Protein AF-A0A520HGU7-F1 (afdb_monomer_lite)

Radius of gyration: 23.78 Å; chains: 1; bounding box: 58×28×54 Å

Sequence (76 aa):
MLKLLKRLALGLAVLFLLFLLLNWIFPAPDKVQYSLVITDDKNEVINAYLTPDQKWRMKTELNEISPLLRKTIVAK

Foldseek 3Di:
DVVVVVVVVVVVVVVVVVVVVVCVVDPDPPDDDAWDFDADPVRHTPDTGADPVRDHHHDDDPVNDDPVVNVVVVVD

Secondary structure (DSSP, 8-state):
-HHHHHHHHHHHHHHHHHHHHHHHHS------PPPPEEE-TT--EEEE---TTS-------TTTS-HHHHHHHHT-

Structure (mmCIF, N/CA/C/O backbone):
data_AF-A0A520HGU7-F1
#
_entry.id   AF-A0A520HGU7-F1
#
loop_
_atom_site.group_PDB
_atom_site.id
_atom_site.type_symbol
_atom_site.label_atom_id
_atom_site.label_alt_id
_atom_site.label_comp_id
_atom_site.label_asym_id
_atom_site.label_entity_id
_atom_site.label_seq_id
_atom_site.pdbx_PDB_ins_code
_atom_site.Cartn_x
_atom_site.Cartn_y
_atom_site.Cartn_z
_atom_site.occupancy
_atom_site.B_iso_or_equiv
_atom_site.auth_seq_id
_atom_site.auth_comp_id
_atom_site.auth_asym_id
_atom_site.auth_atom_id
_atom_site.pdbx_PDB_model_num
ATOM 1 N N . MET A 1 1 ? 30.266 7.021 -32.974 1.00 65.06 1 MET A N 1
ATOM 2 C CA . MET A 1 1 ? 29.197 7.787 -32.295 1.00 65.06 1 MET A CA 1
ATOM 3 C C . MET A 1 1 ? 27.817 7.123 -32.427 1.00 65.06 1 MET A C 1
ATOM 5 O O . MET A 1 1 ? 27.281 6.696 -31.414 1.00 65.06 1 MET A O 1
ATOM 9 N N . LEU A 1 2 ? 27.286 6.894 -33.641 1.00 78.38 2 LEU A N 1
ATOM 10 C CA . LEU A 1 2 ? 25.942 6.306 -33.857 1.00 78.38 2 LEU A CA 1
ATOM 11 C C . LEU A 1 2 ? 25.701 4.929 -33.196 1.00 78.38 2 LEU A C 1
ATOM 13 O O . LEU A 1 2 ? 24.622 4.663 -32.676 1.00 78.38 2 LEU A O 1
ATOM 17 N N . LYS A 1 3 ? 26.705 4.039 -33.200 1.00 81.44 3 LYS A N 1
ATOM 18 C CA . LYS A 1 3 ? 26.603 2.698 -32.587 1.00 81.44 3 LYS A CA 1
ATOM 19 C C . LYS A 1 3 ? 26.460 2.754 -31.059 1.00 81.44 3 LYS A C 1
ATOM 21 O O . LYS A 1 3 ? 25.796 1.898 -30.488 1.00 81.44 3 LYS A O 1
ATOM 26 N N . LEU A 1 4 ? 27.057 3.759 -30.415 1.00 83.50 4 LEU A N 1
ATOM 27 C CA . LEU A 1 4 ? 26.949 3.974 -28.970 1.00 83.50 4 LEU A CA 1
ATOM 28 C C . LEU A 1 4 ? 25.552 4.495 -28.610 1.00 83.50 4 LEU A C 1
ATOM 30 O O . LEU A 1 4 ? 24.931 3.993 -27.681 1.00 83.50 4 LEU A O 1
ATOM 34 N N . LEU A 1 5 ? 25.025 5.418 -29.421 1.00 85.94 5 LEU A N 1
ATOM 35 C CA . LEU A 1 5 ? 23.676 5.962 -29.265 1.00 85.94 5 LEU A CA 1
ATOM 36 C C . LEU A 1 5 ? 22.599 4.871 -29.389 1.00 85.94 5 LEU A C 1
ATOM 38 O O . LEU A 1 5 ? 21.690 4.805 -28.570 1.00 85.94 5 LEU A O 1
ATOM 42 N N . LYS A 1 6 ? 22.743 3.953 -30.357 1.00 87.94 6 LYS A N 1
ATOM 43 C CA . LYS A 1 6 ? 21.840 2.797 -30.512 1.00 87.94 6 LYS A CA 1
ATOM 44 C C . LYS A 1 6 ? 21.895 1.837 -29.319 1.00 87.94 6 LYS A C 1
ATOM 46 O O . LYS A 1 6 ? 20.860 1.325 -28.911 1.00 87.94 6 LYS A O 1
ATOM 51 N N . ARG A 1 7 ? 23.084 1.601 -28.750 1.00 88.12 7 ARG A N 1
ATOM 52 C CA . ARG A 1 7 ? 23.248 0.760 -27.549 1.00 88.12 7 ARG A CA 1
ATOM 53 C C . ARG A 1 7 ? 22.620 1.404 -26.313 1.00 88.12 7 ARG A C 1
ATOM 55 O O . ARG A 1 7 ? 21.968 0.703 -25.551 1.00 88.12 7 ARG A O 1
ATOM 62 N N . LEU A 1 8 ? 22.767 2.719 -26.150 1.00 92.12 8 LEU A N 1
ATOM 63 C CA . LEU A 1 8 ? 22.125 3.473 -25.069 1.00 92.12 8 LEU A CA 1
ATOM 64 C C . LEU A 1 8 ? 20.599 3.462 -25.196 1.00 92.12 8 LEU A C 1
ATOM 66 O O . LEU A 1 8 ? 19.915 3.172 -24.220 1.00 92.12 8 LEU A O 1
ATOM 70 N N . ALA A 1 9 ? 20.071 3.701 -26.399 1.00 92.81 9 ALA A N 1
ATOM 71 C CA . ALA A 1 9 ? 18.634 3.637 -26.657 1.00 92.81 9 ALA A CA 1
ATOM 72 C C . ALA A 1 9 ? 18.061 2.237 -26.382 1.00 92.81 9 ALA A C 1
ATOM 74 O O . ALA A 1 9 ? 17.013 2.116 -25.754 1.00 92.81 9 ALA A O 1
ATOM 75 N N . LEU A 1 10 ? 18.774 1.179 -26.789 1.00 94.44 10 LEU A N 1
ATOM 76 C CA . LEU A 1 10 ? 18.377 -0.196 -26.491 1.00 94.44 10 LEU A CA 1
ATOM 77 C C . LEU A 1 10 ? 18.417 -0.485 -24.983 1.00 94.44 10 LEU A C 1
ATOM 79 O O . LEU A 1 10 ? 17.493 -1.098 -24.461 1.00 94.44 10 LEU A O 1
ATOM 83 N N . GLY A 1 11 ? 19.446 -0.009 -24.277 1.00 95.00 11 GLY A N 1
ATOM 84 C CA . GLY A 1 11 ? 19.544 -0.136 -22.822 1.00 95.00 11 GLY A CA 1
ATOM 85 C C . GLY A 1 11 ? 18.386 0.547 -22.092 1.00 95.00 11 GLY A C 1
ATOM 86 O O . GLY A 1 11 ? 17.775 -0.065 -21.220 1.00 95.00 11 GLY A O 1
ATOM 87 N N . LEU A 1 12 ? 18.028 1.774 -22.490 1.00 95.31 12 LEU A N 1
ATOM 88 C CA . LEU A 1 12 ? 16.863 2.475 -21.942 1.00 95.31 12 LEU A CA 1
ATOM 89 C C . LEU A 1 12 ? 15.554 1.742 -22.243 1.00 95.31 12 LEU A C 1
ATOM 91 O O . LEU A 1 12 ? 14.710 1.627 -21.360 1.00 95.31 12 LEU A O 1
ATOM 95 N N . ALA A 1 13 ? 15.386 1.234 -23.466 1.00 95.69 13 ALA A N 1
ATOM 96 C CA . ALA A 1 13 ? 14.186 0.497 -23.848 1.00 95.69 13 ALA A CA 1
ATOM 97 C C . ALA A 1 13 ? 14.019 -0.782 -23.015 1.00 95.69 13 ALA A C 1
ATOM 99 O O . ALA A 1 13 ? 12.925 -1.059 -22.528 1.00 95.69 13 ALA A O 1
ATOM 100 N N . VAL A 1 14 ? 15.107 -1.528 -22.795 1.00 95.88 14 VAL A N 1
ATOM 101 C CA . VAL A 1 1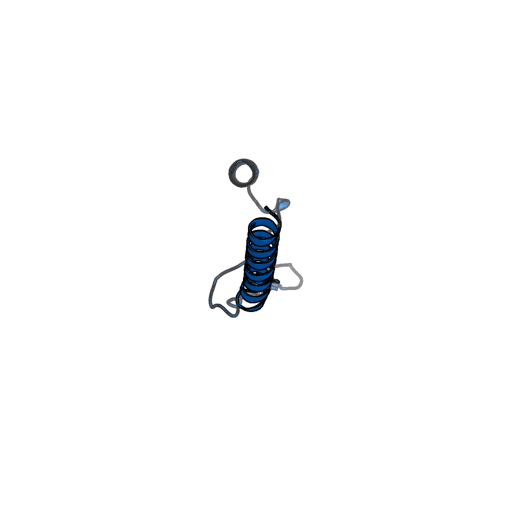4 ? 15.104 -2.723 -21.940 1.00 95.88 14 VAL A CA 1
ATOM 102 C C . VAL A 1 14 ? 14.800 -2.358 -20.489 1.00 95.88 14 VAL A C 1
ATOM 104 O O . VAL A 1 14 ? 13.976 -3.018 -19.863 1.00 95.88 14 VAL A O 1
ATOM 107 N N . LEU A 1 15 ? 15.411 -1.295 -19.961 1.00 94.69 15 LEU A N 1
ATOM 108 C CA . LEU A 1 15 ? 15.162 -0.837 -18.594 1.00 94.69 15 LEU A CA 1
ATOM 109 C C . LEU A 1 15 ? 13.699 -0.417 -18.392 1.00 94.69 15 LEU A C 1
ATOM 111 O O . LEU A 1 15 ? 13.090 -0.753 -17.379 1.00 94.69 15 LEU A O 1
ATOM 115 N N . PHE A 1 16 ? 13.120 0.276 -19.372 1.00 95.12 16 PHE A N 1
ATOM 116 C CA . PHE A 1 16 ? 11.718 0.678 -19.347 1.00 95.12 16 PHE A CA 1
ATOM 117 C C . PHE A 1 16 ? 10.770 -0.527 -19.417 1.00 95.12 16 PHE A C 1
ATOM 119 O O . PHE A 1 16 ? 9.807 -0.600 -18.654 1.00 95.12 16 PHE A O 1
ATOM 126 N N . LEU A 1 17 ? 11.068 -1.513 -20.273 1.00 95.31 17 LEU A N 1
ATOM 127 C CA . LEU A 1 17 ? 10.314 -2.768 -20.309 1.00 95.31 17 LEU A CA 1
ATOM 128 C C . LEU A 1 17 ? 10.387 -3.510 -18.971 1.00 95.31 17 LEU A C 1
ATOM 130 O O . LEU A 1 17 ? 9.375 -4.019 -18.496 1.00 95.31 17 LEU A O 1
ATOM 134 N N . LEU A 1 18 ? 11.573 -3.557 -18.360 1.00 94.38 18 LEU A N 1
ATOM 135 C CA . LEU A 1 18 ? 11.784 -4.190 -17.062 1.00 94.38 18 LEU A CA 1
ATOM 136 C C . LEU A 1 18 ? 10.962 -3.497 -15.967 1.00 94.38 18 LEU A C 1
ATOM 138 O O . LEU A 1 18 ? 10.333 -4.173 -15.159 1.00 94.38 18 LEU A O 1
ATOM 142 N N . PHE A 1 19 ? 10.930 -2.162 -15.964 1.00 91.69 19 PHE A N 1
ATOM 143 C CA . PHE A 1 19 ? 10.122 -1.373 -15.033 1.00 91.69 19 PHE A CA 1
ATOM 144 C C . PHE A 1 19 ? 8.628 -1.706 -15.148 1.00 91.69 19 PHE A C 1
ATOM 146 O O . PHE A 1 19 ? 7.973 -1.950 -14.136 1.00 91.69 19 PHE A O 1
ATOM 153 N N . LEU A 1 20 ? 8.100 -1.783 -16.373 1.00 91.06 20 LEU A N 1
ATOM 154 C CA . LEU A 1 20 ? 6.703 -2.157 -16.618 1.00 91.06 20 LEU A CA 1
ATOM 155 C C . LEU A 1 20 ? 6.396 -3.586 -16.158 1.00 91.06 20 LEU A C 1
ATOM 157 O O . LEU A 1 20 ? 5.377 -3.817 -15.509 1.00 91.06 20 LEU A O 1
ATOM 161 N N . LEU A 1 21 ? 7.288 -4.534 -16.456 1.00 93.00 21 LEU A N 1
ATOM 162 C CA . LEU A 1 21 ? 7.175 -5.919 -15.999 1.00 93.00 21 LEU A CA 1
ATOM 163 C C . LEU A 1 21 ? 7.142 -6.003 -14.474 1.00 93.00 21 LEU A C 1
ATOM 165 O O . LEU A 1 21 ? 6.297 -6.694 -13.914 1.00 93.00 21 LEU A O 1
ATOM 169 N N . LEU A 1 22 ? 8.031 -5.275 -13.799 1.00 88.31 22 LEU A N 1
ATOM 170 C CA . LEU A 1 22 ? 8.104 -5.280 -12.345 1.00 88.31 22 LEU A CA 1
ATOM 171 C C . LEU A 1 22 ? 6.852 -4.659 -11.716 1.00 88.31 22 LEU A C 1
ATOM 173 O O . LEU A 1 22 ? 6.323 -5.215 -10.760 1.00 88.31 22 LEU A O 1
ATOM 177 N N . ASN A 1 23 ? 6.338 -3.568 -12.287 1.00 86.12 23 ASN A N 1
ATOM 178 C CA . ASN A 1 23 ? 5.083 -2.952 -11.854 1.00 86.12 23 ASN A CA 1
ATOM 179 C C . ASN A 1 23 ? 3.876 -3.892 -12.030 1.00 86.12 23 ASN A C 1
ATOM 181 O O . ASN A 1 23 ? 2.928 -3.832 -11.254 1.00 86.12 23 ASN A O 1
ATOM 185 N N . TRP A 1 24 ? 3.907 -4.776 -13.032 1.00 83.69 24 TRP A N 1
ATOM 186 C CA . TRP A 1 24 ? 2.861 -5.781 -13.225 1.00 83.69 24 TRP A CA 1
ATOM 187 C C . TRP A 1 24 ? 3.002 -6.981 -12.275 1.00 83.69 24 TRP A C 1
ATOM 189 O O . TRP A 1 24 ? 1.999 -7.470 -11.763 1.00 83.69 24 TRP A O 1
ATOM 199 N N . ILE A 1 25 ? 4.227 -7.444 -12.006 1.00 87.44 25 ILE A N 1
ATOM 200 C CA . ILE A 1 25 ? 4.487 -8.544 -11.057 1.00 87.44 25 ILE A CA 1
ATOM 201 C C . ILE A 1 25 ? 4.200 -8.106 -9.613 1.00 87.44 25 ILE A C 1
ATOM 203 O O . ILE A 1 25 ? 3.731 -8.907 -8.806 1.00 87.44 25 ILE A O 1
ATOM 207 N N . PHE A 1 26 ? 4.448 -6.836 -9.294 1.00 80.69 26 PHE A N 1
ATOM 208 C CA . PHE A 1 26 ? 4.203 -6.240 -7.984 1.00 80.69 26 PHE A CA 1
ATOM 209 C C . PHE A 1 26 ? 3.161 -5.121 -8.089 1.00 80.69 26 PHE A C 1
ATOM 211 O O . PHE A 1 26 ? 3.512 -3.947 -7.947 1.00 80.69 26 PHE A O 1
ATOM 218 N N . PRO A 1 27 ? 1.879 -5.455 -8.330 1.00 75.31 27 PRO A N 1
ATOM 219 C CA . PRO A 1 27 ? 0.834 -4.448 -8.306 1.00 75.31 27 PRO A CA 1
ATOM 220 C C . PRO A 1 27 ? 0.774 -3.838 -6.903 1.00 75.31 27 PRO A C 1
ATOM 222 O O . PRO A 1 27 ? 0.768 -4.555 -5.896 1.00 75.31 27 PRO A O 1
ATOM 225 N N . ALA A 1 28 ? 0.748 -2.507 -6.826 1.00 63.97 28 ALA A N 1
ATOM 226 C CA . ALA A 1 28 ? 0.537 -1.821 -5.560 1.00 63.97 28 ALA A CA 1
ATOM 227 C C . ALA A 1 28 ? -0.796 -2.298 -4.949 1.00 63.97 28 ALA A C 1
ATOM 229 O O . ALA A 1 28 ? -1.785 -2.417 -5.676 1.00 63.97 28 ALA A O 1
ATOM 230 N N . PRO A 1 29 ? -0.850 -2.615 -3.643 1.00 66.31 29 PRO A N 1
ATOM 231 C CA . PRO A 1 29 ? -2.071 -3.107 -3.021 1.00 66.31 29 PRO A CA 1
ATOM 232 C C . PRO A 1 29 ? -3.156 -2.023 -3.077 1.00 66.31 29 PRO A C 1
ATOM 234 O O . PRO A 1 29 ? -3.127 -1.062 -2.315 1.00 66.31 29 PRO A O 1
ATOM 237 N N . ASP A 1 30 ? -4.112 -2.200 -3.991 1.00 60.50 30 ASP A N 1
ATOM 238 C CA . ASP A 1 30 ? -5.096 -1.181 -4.381 1.00 60.50 30 ASP A CA 1
ATOM 239 C C . ASP A 1 30 ? -6.058 -0.776 -3.255 1.00 60.50 30 ASP A C 1
ATOM 241 O O . ASP A 1 30 ? -6.658 0.298 -3.299 1.00 60.50 30 ASP A O 1
ATOM 245 N N . LYS A 1 31 ? -6.280 -1.637 -2.252 1.00 58.44 31 LYS A N 1
ATOM 246 C CA . LYS A 1 31 ? -7.313 -1.410 -1.230 1.00 58.44 31 LYS A CA 1
ATOM 247 C C . LYS A 1 31 ? -6.870 -1.956 0.116 1.00 58.44 31 LYS A C 1
ATOM 249 O O . LYS A 1 31 ? -6.785 -3.169 0.308 1.00 58.44 31 LYS A O 1
ATOM 254 N N . VAL A 1 32 ? -6.639 -1.059 1.073 1.00 58.56 32 VAL A N 1
ATOM 255 C CA . VAL A 1 32 ? -6.580 -1.438 2.487 1.00 58.56 32 VAL A CA 1
ATOM 256 C C . VAL A 1 32 ? -7.983 -1.899 2.870 1.00 58.56 32 VAL A C 1
ATOM 258 O O . VAL A 1 32 ? -8.902 -1.093 2.989 1.00 58.56 32 VAL A O 1
ATOM 261 N N . GLN A 1 33 ? -8.172 -3.211 2.981 1.00 55.16 33 GLN A N 1
ATOM 262 C CA . GLN A 1 33 ? -9.437 -3.773 3.437 1.00 55.16 33 GLN A CA 1
ATOM 263 C C . GLN A 1 33 ? -9.571 -3.473 4.930 1.00 55.16 33 GLN A C 1
ATOM 265 O O . GLN A 1 33 ? -8.647 -3.740 5.700 1.00 55.16 33 GLN A O 1
ATOM 270 N N . TYR A 1 34 ? -10.688 -2.868 5.324 1.00 57.81 34 TYR A N 1
ATOM 271 C CA . TYR A 1 34 ? -11.004 -2.597 6.723 1.00 57.81 34 TYR A CA 1
ATOM 272 C C . TYR A 1 34 ? -11.765 -3.778 7.323 1.00 57.81 34 TYR A C 1
ATOM 274 O O . TYR A 1 34 ? -12.479 -4.492 6.617 1.00 57.81 34 TYR A O 1
ATOM 282 N N . SER A 1 35 ? -11.597 -3.986 8.626 1.00 56.59 35 SER A N 1
ATOM 283 C CA . SER A 1 35 ? -12.382 -4.951 9.389 1.00 56.59 35 SER A CA 1
ATOM 284 C C . SER A 1 35 ? -13.868 -4.605 9.295 1.00 56.59 35 SER A C 1
ATOM 286 O O . SER A 1 35 ? -14.244 -3.441 9.442 1.00 56.59 35 SER A O 1
ATOM 288 N N . LEU A 1 36 ? -14.713 -5.615 9.074 1.00 62.91 36 LEU A N 1
ATOM 289 C CA . LEU A 1 36 ? -16.162 -5.452 9.155 1.00 62.91 36 LEU A CA 1
ATOM 290 C C . LEU A 1 36 ? -16.533 -5.240 10.628 1.00 62.91 36 LEU A C 1
ATOM 292 O O . LEU A 1 36 ? -16.317 -6.133 11.450 1.00 62.91 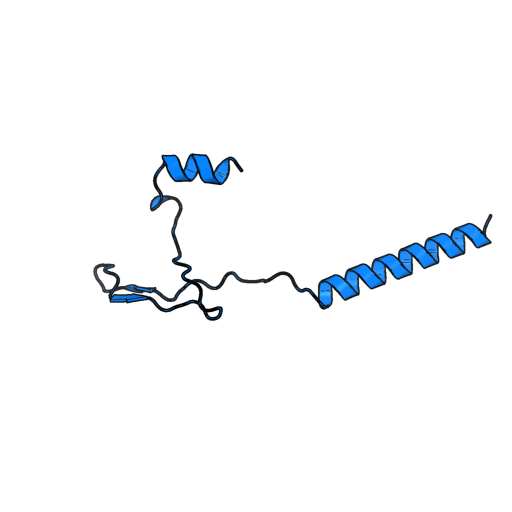36 LEU A O 1
ATOM 296 N N . VAL A 1 37 ? -17.072 -4.067 10.950 1.00 64.81 37 VAL A N 1
ATOM 297 C CA . VAL A 1 37 ? -17.606 -3.744 12.278 1.00 64.81 37 VAL A CA 1
ATOM 298 C C . VAL A 1 37 ? -19.124 -3.675 12.153 1.00 64.81 37 VAL A C 1
ATOM 300 O O . VAL A 1 37 ? -19.640 -2.892 11.361 1.00 64.81 37 VAL A O 1
ATOM 303 N N . ILE A 1 38 ? -19.831 -4.531 12.890 1.00 67.31 38 ILE A N 1
ATOM 304 C CA . ILE A 1 38 ? -21.294 -4.549 12.969 1.00 67.31 38 ILE A CA 1
ATOM 305 C C . ILE A 1 38 ? -21.701 -3.719 14.187 1.00 67.31 38 ILE A C 1
ATOM 307 O O . ILE A 1 38 ? -21.317 -4.053 15.312 1.00 67.31 38 ILE A O 1
ATOM 311 N N . THR A 1 39 ? -22.469 -2.656 13.959 1.00 70.81 39 THR A N 1
ATOM 312 C CA . THR A 1 39 ? -23.008 -1.762 14.994 1.00 70.81 39 THR A CA 1
ATOM 313 C C . THR A 1 39 ? -24.523 -1.910 15.139 1.00 70.81 39 THR A C 1
ATOM 315 O O . THR A 1 39 ? -25.213 -2.180 14.157 1.00 70.81 39 THR A O 1
ATOM 318 N N . ASP A 1 4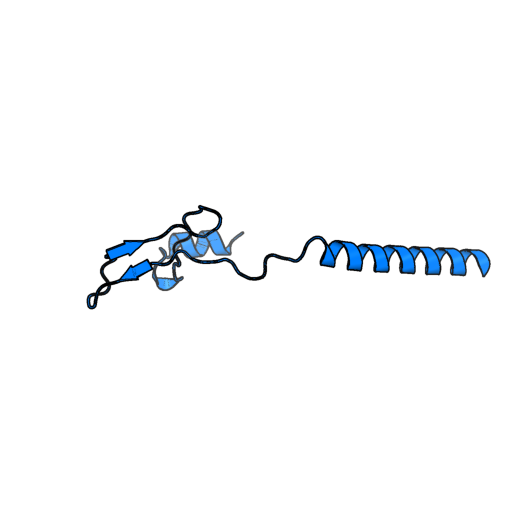0 ? -25.026 -1.740 16.363 1.00 65.88 40 ASP A N 1
ATOM 319 C CA . ASP A 1 40 ? -26.461 -1.683 16.684 1.00 65.88 40 ASP A CA 1
ATOM 320 C C . ASP A 1 40 ? -27.095 -0.339 16.264 1.00 65.88 40 ASP A C 1
ATOM 322 O O . ASP A 1 40 ? -26.387 0.607 15.909 1.00 65.88 40 ASP A O 1
ATOM 326 N N . ASP A 1 41 ? -28.420 -0.213 16.366 1.00 72.44 41 ASP A N 1
ATOM 327 C CA . ASP A 1 41 ? -29.182 1.023 16.121 1.00 72.44 41 ASP A CA 1
ATOM 328 C C . ASP A 1 41 ? -28.720 2.219 16.983 1.00 72.44 41 ASP A C 1
ATOM 330 O O . ASP A 1 41 ? -28.848 3.380 16.587 1.00 72.44 41 ASP A O 1
ATOM 334 N N . LYS A 1 42 ? -28.100 1.926 18.130 1.00 71.44 42 LYS A N 1
ATOM 335 C CA . LYS A 1 42 ? -27.476 2.868 19.069 1.00 71.44 42 LYS A CA 1
ATOM 336 C C . LYS A 1 42 ? -25.993 3.132 18.800 1.00 71.44 42 LYS A C 1
ATOM 338 O O . LYS A 1 42 ? -25.355 3.813 19.596 1.00 71.44 42 LYS A O 1
ATOM 343 N N . ASN A 1 43 ? -25.442 2.637 17.689 1.00 57.34 43 ASN A N 1
ATOM 344 C CA . ASN A 1 43 ? -24.014 2.684 17.344 1.00 57.34 43 ASN A CA 1
ATOM 345 C C . ASN A 1 43 ? -23.083 1.928 18.317 1.00 57.34 43 ASN A C 1
ATOM 347 O O . ASN A 1 43 ? -21.873 2.150 18.313 1.00 57.34 43 ASN A O 1
ATOM 351 N N . GLU A 1 44 ? -23.606 1.007 19.129 1.00 65.19 44 GLU A N 1
ATOM 352 C CA . GLU A 1 44 ? -22.771 0.131 19.957 1.00 65.19 44 GLU A CA 1
ATOM 353 C C . GLU A 1 44 ? -22.183 -1.006 19.109 1.00 65.19 44 GLU A C 1
ATOM 355 O O . GLU A 1 44 ? -22.864 -1.582 18.260 1.00 65.19 44 GLU A O 1
ATOM 360 N N . VAL A 1 45 ? -20.900 -1.32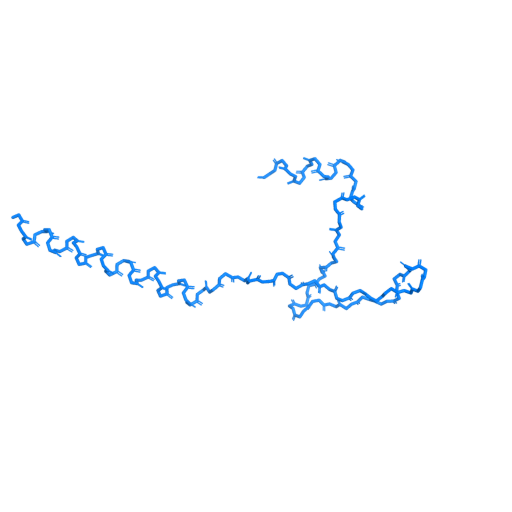5 19.306 1.00 65.12 45 VAL A N 1
ATOM 361 C CA . VAL A 1 45 ? -20.209 -2.375 18.542 1.00 65.12 45 VAL A CA 1
ATOM 362 C C . VAL A 1 45 ? -20.676 -3.747 19.025 1.00 65.12 45 VAL A C 1
ATOM 364 O O . VAL A 1 45 ? -20.336 -4.164 20.128 1.00 65.12 45 VAL A O 1
ATOM 367 N N . ILE A 1 46 ? -21.417 -4.464 18.177 1.00 63.69 46 ILE A N 1
ATOM 368 C CA . ILE A 1 46 ? -21.923 -5.811 18.476 1.00 63.69 46 ILE A CA 1
ATOM 369 C C . ILE A 1 46 ? -20.850 -6.857 18.170 1.00 63.69 46 ILE A C 1
ATOM 371 O O . ILE A 1 46 ? -20.629 -7.770 18.958 1.00 63.69 46 ILE A O 1
ATOM 375 N N . ASN A 1 47 ? -20.193 -6.752 17.010 1.00 59.16 47 ASN A N 1
ATOM 376 C CA . ASN A 1 47 ? -19.183 -7.713 16.563 1.00 59.16 47 ASN A CA 1
ATOM 377 C C . ASN A 1 47 ? -18.189 -7.074 15.589 1.00 59.16 47 ASN A C 1
ATOM 379 O O . ASN A 1 47 ? -18.569 -6.285 14.725 1.00 59.16 47 ASN A O 1
ATOM 383 N N . ALA A 1 48 ? -16.918 -7.468 15.685 1.00 64.50 48 ALA A N 1
ATOM 384 C CA . ALA A 1 48 ? -15.861 -7.058 14.767 1.00 64.50 48 ALA A CA 1
ATOM 385 C C . ALA A 1 48 ? -15.158 -8.291 14.188 1.00 64.50 48 ALA A C 1
ATOM 387 O O . ALA A 1 48 ? -14.775 -9.199 14.924 1.00 64.50 48 ALA A O 1
ATOM 388 N N . TYR A 1 49 ? -14.973 -8.310 12.870 1.00 63.25 49 TYR A N 1
ATOM 389 C CA . TYR A 1 49 ? -14.285 -9.392 12.169 1.00 63.25 49 TYR A CA 1
ATOM 390 C C . TYR A 1 49 ? -12.877 -8.977 11.740 1.00 63.25 49 TYR A C 1
ATOM 392 O O . TYR A 1 49 ? -12.599 -7.817 11.424 1.00 63.25 49 TYR A O 1
ATOM 400 N N . LEU A 1 50 ? -11.971 -9.950 11.704 1.00 58.78 50 LEU A N 1
ATOM 401 C CA . LEU A 1 50 ? -10.620 -9.775 11.181 1.00 58.78 50 LEU A CA 1
ATOM 402 C C . LEU A 1 50 ? -10.647 -9.427 9.687 1.00 58.78 50 LEU A C 1
ATOM 404 O O . LEU A 1 50 ? -11.504 -9.896 8.938 1.00 58.78 50 LEU A O 1
ATOM 408 N N . THR A 1 51 ? -9.681 -8.617 9.247 1.00 60.00 51 THR A N 1
ATOM 409 C CA . THR A 1 51 ? -9.435 -8.430 7.807 1.00 60.00 51 THR A CA 1
ATOM 410 C C . THR A 1 51 ? -8.963 -9.743 7.169 1.00 60.00 51 THR A C 1
ATOM 412 O O . THR A 1 51 ? -8.422 -10.593 7.878 1.00 60.00 51 THR A O 1
ATOM 415 N N . PRO A 1 52 ? -9.146 -9.953 5.851 1.00 59.78 52 PRO A N 1
ATOM 416 C CA . PRO A 1 52 ? -8.792 -11.225 5.214 1.00 59.78 52 PRO A CA 1
ATOM 417 C C . PRO A 1 52 ? -7.302 -11.592 5.273 1.00 59.78 52 PRO A C 1
ATOM 419 O O . PRO A 1 52 ? -6.967 -12.762 5.140 1.00 59.78 52 PRO A O 1
ATOM 422 N N . ASP A 1 53 ? -6.403 -10.641 5.539 1.00 67.00 53 ASP A N 1
ATOM 423 C CA . ASP A 1 53 ? -4.994 -10.911 5.865 1.00 67.00 53 ASP A CA 1
ATOM 424 C C . ASP A 1 53 ? -4.751 -11.139 7.371 1.00 67.00 53 ASP A C 1
ATOM 426 O O . ASP A 1 53 ? -3.623 -11.012 7.844 1.00 67.00 53 ASP A O 1
ATOM 430 N N . GLN A 1 54 ? -5.805 -11.468 8.126 1.00 63.53 54 GLN A N 1
ATOM 431 C CA . GLN A 1 54 ? -5.804 -11.776 9.560 1.00 63.53 54 GLN A CA 1
ATOM 432 C C . GLN A 1 54 ? -5.287 -10.644 10.459 1.00 63.53 54 GLN A C 1
ATOM 434 O O . GLN A 1 54 ? -4.821 -10.887 11.572 1.00 63.53 54 GLN A O 1
ATOM 439 N N . LYS A 1 55 ? -5.384 -9.388 10.011 1.00 64.44 55 LYS A N 1
ATOM 440 C CA . LYS A 1 55 ? -4.985 -8.230 10.820 1.00 64.44 55 LYS A CA 1
ATOM 441 C C . LYS A 1 55 ? -6.196 -7.539 11.435 1.00 64.44 55 LYS A C 1
ATOM 443 O O . LYS A 1 55 ? -7.297 -7.525 10.877 1.00 64.44 55 LYS A O 1
ATOM 448 N N . TRP A 1 56 ? -5.976 -6.911 12.580 1.00 61.06 56 TRP A N 1
ATOM 449 C CA . TRP A 1 56 ? -6.940 -6.005 13.187 1.00 61.06 56 TRP A CA 1
ATOM 450 C C . TRP A 1 56 ? -6.773 -4.629 12.537 1.00 61.06 56 TRP A C 1
ATOM 452 O O . TRP A 1 56 ? -5.787 -3.941 12.791 1.00 61.06 56 TRP A O 1
ATOM 462 N N . ARG A 1 57 ? -7.703 -4.242 11.655 1.00 64.88 57 ARG A N 1
ATOM 463 C CA . ARG A 1 57 ? -7.748 -2.892 11.071 1.00 64.88 57 ARG A CA 1
ATOM 464 C C . ARG A 1 57 ? -9.123 -2.290 11.286 1.00 64.88 57 ARG A C 1
ATOM 466 O O . ARG A 1 57 ? -9.990 -2.380 10.419 1.00 64.88 57 ARG A O 1
ATOM 473 N N . MET A 1 58 ? -9.318 -1.667 12.439 1.00 68.31 58 MET A N 1
ATOM 474 C CA . MET A 1 58 ? -10.517 -0.868 12.668 1.00 68.31 58 MET A CA 1
ATOM 475 C C . MET A 1 58 ? -10.414 0.422 11.856 1.00 68.31 58 MET A C 1
ATOM 477 O O . MET A 1 58 ? -9.366 1.069 11.832 1.00 68.31 58 MET A O 1
ATOM 481 N N . LYS A 1 59 ? -11.486 0.767 11.142 1.00 62.84 59 LYS A N 1
ATOM 482 C CA . LYS A 1 59 ? -11.593 2.079 10.509 1.00 62.84 59 LYS A CA 1
ATOM 483 C C . LYS A 1 59 ? -11.755 3.106 11.632 1.00 62.84 59 LYS A C 1
ATOM 485 O O . LYS A 1 59 ? -12.626 2.936 12.475 1.00 62.84 59 LYS A O 1
ATOM 490 N N . THR A 1 60 ? -10.909 4.128 11.645 1.00 65.75 60 THR A N 1
ATOM 491 C CA . THR A 1 60 ? -10.997 5.244 12.592 1.00 65.75 60 THR A CA 1
ATOM 492 C C . THR A 1 60 ? -10.954 6.540 11.805 1.00 65.75 60 THR A C 1
ATOM 494 O O . THR A 1 60 ? -10.118 6.699 10.911 1.00 65.75 60 THR A O 1
ATOM 497 N N . GLU A 1 61 ? -11.855 7.459 12.118 1.00 66.06 61 GLU A N 1
ATOM 498 C CA . GLU A 1 61 ? -11.905 8.781 11.513 1.00 66.06 61 GLU A CA 1
ATOM 499 C C . GLU A 1 61 ? -11.081 9.799 12.318 1.00 66.06 61 GLU A C 1
ATOM 501 O O . GLU A 1 61 ? -10.827 9.656 13.513 1.00 66.06 61 GLU A O 1
ATOM 506 N N . LEU A 1 62 ? -10.602 10.858 11.657 1.00 65.06 62 LEU A N 1
ATOM 507 C CA . LEU A 1 62 ? -9.708 11.852 12.271 1.00 65.06 62 LEU A CA 1
ATOM 508 C C . LEU A 1 62 ? -10.322 12.537 13.502 1.00 65.06 62 LEU A C 1
ATOM 510 O O . LEU A 1 62 ? -9.584 12.946 14.399 1.00 65.06 62 LEU A O 1
ATOM 514 N N . ASN A 1 63 ? -11.645 12.695 13.523 1.00 66.62 63 ASN A N 1
ATOM 515 C CA . ASN A 1 63 ? -12.446 13.249 14.620 1.00 66.62 63 ASN A CA 1
ATOM 516 C C . ASN A 1 63 ? -12.542 12.316 15.840 1.00 66.62 63 ASN A C 1
ATOM 518 O O . ASN A 1 63 ? -12.721 12.821 16.943 1.00 66.62 63 ASN A O 1
ATOM 522 N N . GLU A 1 64 ? -12.369 11.006 15.664 1.00 63.22 64 GLU A N 1
ATOM 523 C CA . GLU A 1 64 ? -12.386 9.998 16.735 1.00 63.22 64 GLU A CA 1
ATOM 524 C C . GLU A 1 64 ? -11.022 9.863 17.432 1.00 63.22 64 GLU A C 1
ATOM 526 O O . GLU A 1 64 ? -10.896 9.255 18.493 1.00 63.22 64 GLU A O 1
ATOM 531 N N . ILE A 1 65 ? -9.978 10.452 16.844 1.00 70.25 65 ILE A N 1
ATOM 532 C CA . ILE A 1 65 ? -8.605 10.377 17.333 1.00 70.25 65 ILE A CA 1
ATOM 533 C C . ILE A 1 65 ? -8.274 11.605 18.188 1.00 70.25 65 ILE A C 1
ATOM 535 O O . ILE A 1 65 ? -8.590 12.743 17.832 1.00 70.25 65 ILE A O 1
ATOM 539 N N . SER A 1 66 ? -7.548 11.382 19.290 1.00 77.94 66 SER A N 1
ATOM 540 C CA . SER A 1 66 ? -7.043 12.450 20.161 1.00 77.94 66 SER A CA 1
ATOM 541 C C . SER A 1 66 ? -6.320 13.554 19.363 1.00 77.94 66 SER A C 1
ATOM 543 O O . SER A 1 66 ? -5.471 13.244 18.515 1.00 77.94 66 SER A O 1
ATOM 545 N N . PRO A 1 67 ? -6.562 14.847 19.664 1.00 73.50 67 PRO A N 1
ATOM 546 C CA . PRO A 1 67 ? -5.886 15.967 19.005 1.00 73.50 67 PRO A CA 1
ATOM 547 C C . PRO A 1 67 ? -4.355 15.880 19.054 1.00 73.50 67 PRO A C 1
ATOM 549 O O . PRO A 1 67 ? -3.679 16.341 18.134 1.00 73.50 67 PRO A O 1
ATOM 552 N N . LEU A 1 68 ? -3.804 15.274 20.113 1.00 79.19 68 LEU A N 1
ATOM 553 C CA . LEU A 1 68 ? -2.370 15.034 20.259 1.00 79.19 68 LEU A CA 1
ATOM 554 C C . LEU A 1 68 ? -1.872 13.995 19.246 1.00 79.19 68 LEU A C 1
ATOM 556 O O . LEU A 1 68 ? -0.890 14.244 18.553 1.00 79.19 68 LEU A O 1
ATOM 560 N N . LEU A 1 69 ? -2.582 12.870 19.118 1.00 72.00 69 LEU A N 1
ATOM 561 C CA . LEU A 1 69 ? -2.224 11.779 18.208 1.00 72.00 69 LEU A CA 1
ATOM 562 C C . LEU A 1 69 ? -2.335 12.214 16.735 1.00 72.00 69 LEU A C 1
ATOM 564 O O . LEU A 1 69 ? -1.519 11.836 15.899 1.00 72.00 69 LEU A O 1
ATOM 568 N N . ARG A 1 70 ? -3.301 13.087 16.421 1.00 69.31 70 ARG A N 1
ATOM 569 C CA . ARG A 1 70 ? -3.426 13.705 15.094 1.00 69.31 70 ARG A CA 1
ATOM 570 C C . ARG A 1 70 ? -2.183 14.519 14.727 1.00 69.31 70 ARG A C 1
ATOM 572 O O . ARG A 1 70 ? -1.679 14.398 13.615 1.00 69.31 70 ARG A O 1
ATOM 579 N N . LYS A 1 71 ? -1.683 15.342 15.655 1.00 70.56 71 LYS A N 1
ATOM 580 C CA . LYS A 1 71 ? -0.495 16.179 15.421 1.00 70.56 71 LYS A CA 1
ATOM 581 C C . LYS A 1 71 ? 0.779 15.350 15.261 1.00 70.56 71 LYS A C 1
ATOM 583 O O . LYS A 1 71 ? 1.644 15.744 14.490 1.00 70.56 71 LYS A O 1
ATOM 588 N N . THR A 1 72 ? 0.896 14.223 15.959 1.00 72.75 72 THR A N 1
ATOM 589 C CA . THR A 1 72 ? 2.103 13.385 15.911 1.00 72.75 72 THR A CA 1
ATOM 590 C C . THR A 1 72 ? 2.153 12.455 14.699 1.00 72.75 72 THR A C 1
ATOM 592 O O . THR A 1 72 ? 3.243 12.210 14.196 1.00 72.75 72 THR A O 1
ATOM 595 N N . ILE A 1 73 ? 1.011 11.970 14.194 1.00 73.50 73 ILE A N 1
ATOM 596 C CA . ILE A 1 73 ? 0.964 11.113 12.993 1.00 73.50 73 ILE A CA 1
ATOM 597 C C . ILE A 1 73 ? 1.184 11.921 11.706 1.00 73.50 73 ILE A C 1
ATOM 599 O O . ILE A 1 73 ? 1.860 11.441 10.805 1.00 73.50 73 ILE A O 1
ATOM 603 N N . VAL A 1 7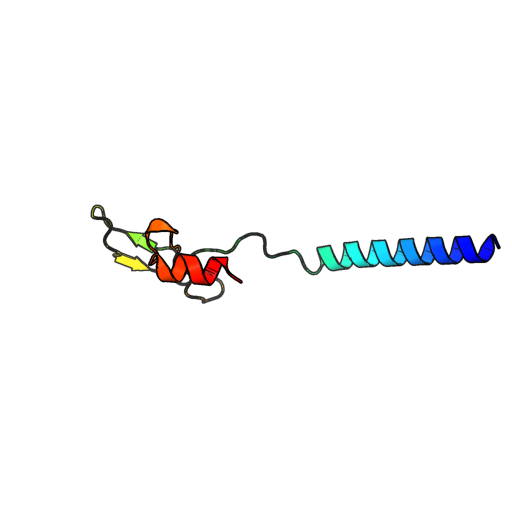4 ? 0.652 13.147 11.619 1.00 60.16 74 VAL A N 1
ATOM 604 C CA . VAL A 1 74 ? 0.807 14.019 10.431 1.00 60.16 74 VAL A CA 1
ATOM 605 C C . VAL A 1 74 ? 2.230 14.585 10.301 1.00 60.16 74 VAL A C 1
ATOM 607 O O . VAL A 1 74 ? 2.625 15.024 9.227 1.00 60.16 74 VAL A O 1
ATOM 610 N N . ALA A 1 75 ? 3.018 14.571 11.378 1.00 51.97 75 ALA A N 1
ATOM 611 C CA . ALA A 1 75 ? 4.364 15.142 11.416 1.00 51.97 75 ALA A CA 1
ATOM 612 C C . ALA A 1 75 ? 5.492 14.167 11.008 1.00 51.97 75 ALA A C 1
ATOM 614 O O . ALA A 1 75 ? 6.653 14.438 11.319 1.00 51.97 75 ALA A O 1
ATOM 615 N N . LYS A 1 76 ? 5.185 13.042 10.350 1.00 38.84 76 LYS A N 1
ATOM 616 C CA . LYS A 1 76 ? 6.171 12.043 9.908 1.00 38.84 76 LYS A CA 1
ATOM 617 C C . LYS A 1 76 ? 6.057 11.779 8.414 1.00 38.84 76 LYS A C 1
ATOM 619 O O . LYS 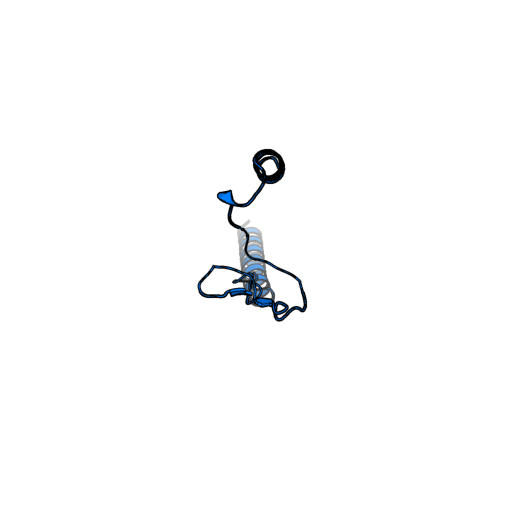A 1 76 ? 7.127 11.607 7.792 1.00 38.84 76 LYS A O 1
#

pLDDT: mean 72.99, std 13.45, range [38.84, 95.88]